Protein AF-A0A3M1BGG3-F1 (afdb_monomer)

Structure (mmCIF, N/CA/C/O backbone):
data_AF-A0A3M1BGG3-F1
#
_entry.id   AF-A0A3M1BGG3-F1
#
loop_
_atom_site.group_PDB
_atom_site.id
_atom_site.type_symbol
_atom_site.label_atom_id
_atom_site.label_alt_id
_atom_site.label_comp_id
_atom_site.label_asym_id
_atom_site.label_entity_id
_atom_site.label_seq_id
_atom_site.pdbx_PDB_ins_code
_atom_site.Cartn_x
_atom_site.Cartn_y
_atom_site.Cartn_z
_atom_site.occupancy
_atom_site.B_iso_or_equiv
_atom_site.auth_seq_id
_atom_site.auth_comp_id
_atom_site.auth_asym_id
_atom_site.auth_atom_id
_atom_site.pdbx_PDB_model_num
ATOM 1 N N . ALA A 1 1 ? -6.436 -3.878 8.028 1.00 70.44 1 ALA A N 1
ATOM 2 C CA . ALA A 1 1 ? -5.125 -4.161 7.406 1.00 70.44 1 ALA A CA 1
ATOM 3 C C . ALA A 1 1 ? -4.158 -3.099 7.896 1.00 70.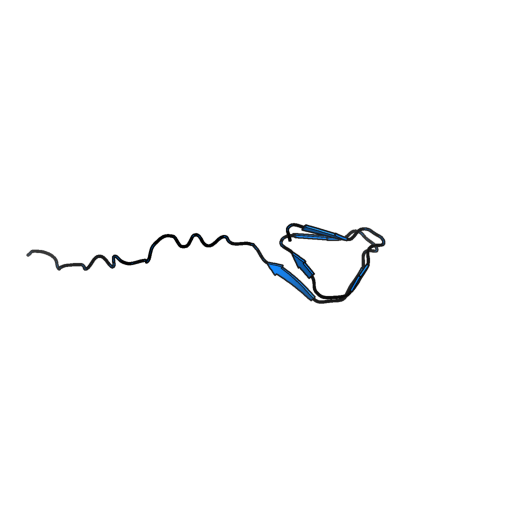44 1 ALA A C 1
ATOM 5 O O . ALA A 1 1 ? -4.501 -1.929 7.793 1.00 70.44 1 ALA A O 1
ATOM 6 N N . GLU A 1 2 ? -3.025 -3.495 8.475 1.00 82.69 2 GLU A N 1
ATOM 7 C CA . GLU A 1 2 ? -2.193 -2.572 9.264 1.00 82.69 2 GLU A CA 1
ATOM 8 C C . GLU A 1 2 ? -1.304 -1.633 8.426 1.00 82.69 2 GLU A C 1
ATOM 10 O O . GLU A 1 2 ? -1.152 -0.448 8.726 1.00 82.69 2 GLU A O 1
ATOM 15 N N . LYS A 1 3 ? -0.670 -2.129 7.363 1.00 91.94 3 LYS A N 1
ATOM 16 C CA . LYS A 1 3 ? 0.218 -1.292 6.550 1.00 91.94 3 LYS A CA 1
ATOM 17 C C . LYS A 1 3 ? 0.382 -1.839 5.144 1.00 91.94 3 LYS A C 1
ATOM 19 O O . LYS A 1 3 ? 0.539 -3.043 4.955 1.00 91.94 3 LYS A O 1
ATOM 24 N N . VAL A 1 4 ? 0.396 -0.936 4.170 1.00 94.94 4 VAL A N 1
ATOM 25 C CA . VAL A 1 4 ? 0.709 -1.235 2.770 1.00 94.94 4 VAL A CA 1
ATOM 26 C C . VAL A 1 4 ? 1.977 -0.486 2.370 1.00 94.94 4 VAL A C 1
ATOM 28 O O . VAL A 1 4 ? 2.041 0.733 2.492 1.00 94.94 4 VAL A O 1
ATOM 31 N N . ASP A 1 5 ? 2.963 -1.217 1.852 1.00 96.06 5 ASP A N 1
ATOM 32 C CA . ASP A 1 5 ? 4.228 -0.671 1.353 1.00 96.06 5 ASP A CA 1
ATOM 33 C C . ASP A 1 5 ? 4.392 -1.036 -0.134 1.00 96.06 5 ASP A C 1
ATOM 35 O O . ASP A 1 5 ? 4.603 -2.206 -0.471 1.00 96.06 5 ASP A O 1
ATOM 39 N N . ILE A 1 6 ? 4.285 -0.054 -1.040 1.00 96.62 6 ILE A N 1
ATOM 40 C CA . ILE A 1 6 ? 4.494 -0.269 -2.481 1.00 96.62 6 ILE A CA 1
ATOM 41 C C . ILE A 1 6 ? 5.939 0.065 -2.840 1.00 96.62 6 ILE A C 1
ATOM 43 O O . ILE A 1 6 ? 6.357 1.221 -2.823 1.00 96.62 6 ILE A O 1
ATOM 47 N N . ARG A 1 7 ? 6.696 -0.969 -3.200 1.00 97.38 7 ARG A N 1
ATOM 48 C CA . ARG A 1 7 ? 8.102 -0.846 -3.603 1.00 97.38 7 ARG A CA 1
ATOM 49 C C . ARG A 1 7 ? 8.253 -0.304 -5.024 1.00 97.38 7 ARG A C 1
ATOM 51 O O . ARG A 1 7 ? 7.286 -0.262 -5.777 1.00 97.38 7 ARG A O 1
ATOM 58 N N . SER A 1 8 ? 9.479 0.026 -5.413 1.00 97.50 8 SER A N 1
ATOM 59 C CA . SER A 1 8 ? 9.843 0.709 -6.669 1.00 97.50 8 SER A CA 1
ATOM 60 C C . SER A 1 8 ? 9.284 0.131 -7.978 1.00 97.50 8 SER A C 1
ATOM 62 O O . SER A 1 8 ? 9.143 0.853 -8.956 1.00 97.50 8 SER A O 1
ATOM 64 N N . THR A 1 9 ? 8.940 -1.157 -8.040 1.00 97.12 9 THR A N 1
ATOM 65 C CA . THR A 1 9 ? 8.284 -1.774 -9.217 1.00 97.12 9 THR A CA 1
ATOM 66 C C . THR A 1 9 ? 6.879 -2.300 -8.916 1.00 97.12 9 THR A C 1
ATOM 68 O O . THR A 1 9 ? 6.255 -2.966 -9.748 1.00 97.12 9 THR A O 1
ATOM 71 N N . GLY A 1 10 ? 6.366 -2.004 -7.724 1.00 97.00 10 GLY A N 1
ATOM 72 C CA . GLY A 1 10 ? 5.046 -2.395 -7.266 1.00 97.00 10 GLY A CA 1
ATOM 73 C C . GLY A 1 10 ? 3.952 -1.672 -8.043 1.00 97.00 10 GLY A C 1
ATOM 74 O O . GLY A 1 10 ? 4.050 -0.481 -8.343 1.00 97.00 10 GLY A O 1
ATOM 75 N N . ARG A 1 11 ? 2.906 -2.420 -8.393 1.00 97.25 11 ARG A N 1
ATOM 76 C CA . ARG A 1 11 ? 1.748 -1.913 -9.127 1.00 97.25 11 ARG A CA 1
ATOM 77 C C . ARG A 1 11 ? 0.480 -2.411 -8.457 1.00 97.25 11 ARG A C 1
ATOM 79 O O . ARG A 1 11 ? 0.315 -3.616 -8.284 1.00 97.25 11 ARG A O 1
ATOM 86 N N . VAL A 1 12 ? -0.399 -1.487 -8.092 1.00 96.06 12 VAL A N 1
ATOM 87 C CA . VAL A 1 12 ? -1.696 -1.782 -7.480 1.00 96.06 12 VAL A CA 1
ATOM 88 C C . VAL A 1 12 ? -2.798 -1.235 -8.379 1.00 96.06 12 VAL A C 1
ATOM 90 O O . VAL A 1 12 ? -2.782 -0.061 -8.753 1.00 96.06 12 VAL A O 1
ATOM 93 N N . TRP A 1 13 ? -3.759 -2.091 -8.719 1.00 97.38 13 TRP A N 1
ATOM 94 C CA . TRP A 1 13 ? -4.977 -1.714 -9.429 1.00 97.38 13 TRP A CA 1
ATOM 95 C C . TRP A 1 13 ? -6.178 -2.066 -8.561 1.00 97.38 13 TRP A C 1
ATOM 97 O O . TRP A 1 13 ? -6.352 -3.228 -8.202 1.00 97.38 13 TRP A O 1
ATOM 107 N N . GLY A 1 14 ? -7.000 -1.069 -8.255 1.00 96.56 14 GLY A N 1
ATOM 108 C CA . GLY A 1 14 ? -8.155 -1.204 -7.376 1.00 96.56 14 GLY A CA 1
ATOM 109 C C . GLY A 1 14 ? -8.031 -0.363 -6.114 1.00 96.56 14 GLY A C 1
ATOM 110 O O . GLY A 1 14 ? -7.053 0.362 -5.914 1.00 96.56 14 GLY A O 1
ATOM 111 N N . ASP A 1 15 ? -9.066 -0.452 -5.288 1.00 96.12 15 ASP A N 1
ATOM 112 C CA . ASP A 1 15 ? -9.178 0.348 -4.078 1.00 96.12 15 ASP A CA 1
ATOM 113 C C . ASP A 1 15 ? -8.395 -0.283 -2.922 1.00 96.12 15 ASP A C 1
ATOM 115 O O . ASP A 1 15 ? -8.363 -1.505 -2.761 1.00 96.12 15 ASP A O 1
ATOM 119 N N . VAL A 1 16 ? -7.761 0.558 -2.107 1.00 94.38 16 VAL A N 1
ATOM 120 C CA . VAL A 1 16 ? -6.949 0.144 -0.958 1.00 94.38 16 VAL A CA 1
ATOM 121 C C . VAL A 1 16 ? -7.561 0.697 0.318 1.00 94.38 16 VAL A C 1
ATOM 123 O O . VAL A 1 16 ? -7.750 1.905 0.436 1.00 94.38 16 VAL A O 1
ATOM 126 N N . VAL A 1 17 ? -7.813 -0.187 1.285 1.00 94.69 17 VAL A N 1
ATOM 127 C CA . VAL A 1 17 ? -8.183 0.177 2.658 1.00 94.69 17 VAL A CA 1
ATOM 128 C C . VAL A 1 17 ? -7.047 -0.233 3.587 1.00 94.69 17 VAL A C 1
ATOM 130 O O . VAL A 1 17 ? -6.682 -1.409 3.644 1.00 94.69 17 VAL A O 1
ATOM 133 N N . THR A 1 18 ? -6.452 0.728 4.286 1.00 94.69 18 THR A N 1
ATOM 134 C CA . THR A 1 18 ? -5.297 0.484 5.163 1.00 94.69 18 THR A CA 1
ATOM 135 C C . THR A 1 18 ? -5.243 1.500 6.297 1.00 94.69 18 THR A C 1
ATOM 137 O O . THR A 1 18 ? -5.707 2.625 6.136 1.00 94.69 18 THR A O 1
ATOM 140 N N . THR A 1 19 ? -4.637 1.143 7.425 1.00 94.62 19 THR A N 1
ATOM 141 C CA . THR A 1 19 ? -4.341 2.102 8.503 1.00 94.62 19 THR A CA 1
ATOM 142 C C . THR A 1 19 ? -3.085 2.929 8.204 1.00 94.62 19 THR A C 1
ATOM 144 O O . THR A 1 19 ? -2.958 4.054 8.675 1.00 94.62 19 THR A O 1
ATOM 147 N N . ALA A 1 20 ? -2.158 2.409 7.391 1.00 93.62 20 ALA A N 1
ATOM 148 C CA . ALA A 1 20 ? -0.928 3.104 7.004 1.00 93.62 20 ALA A CA 1
ATOM 149 C C . ALA A 1 20 ? -0.473 2.748 5.581 1.00 93.62 20 ALA A C 1
ATOM 151 O O . ALA A 1 20 ? -0.720 1.643 5.087 1.00 93.62 20 ALA A O 1
ATOM 152 N N . PHE A 1 21 ? 0.219 3.678 4.919 1.00 94.19 21 PHE A N 1
ATOM 153 C CA . PHE A 1 21 ? 0.659 3.520 3.534 1.00 94.19 21 PHE A CA 1
ATOM 154 C C . PHE A 1 21 ? 2.029 4.161 3.282 1.00 94.19 21 PHE A C 1
ATOM 156 O O . PHE A 1 21 ? 2.283 5.268 3.755 1.00 94.19 21 PHE A O 1
ATOM 163 N N . SER A 1 22 ? 2.897 3.494 2.517 1.00 95.56 22 SER A N 1
ATOM 164 C CA . SER A 1 22 ? 4.134 4.079 1.990 1.00 95.56 22 SER A CA 1
ATOM 165 C C . SER A 1 22 ? 4.416 3.645 0.548 1.00 95.56 22 SER A C 1
ATOM 167 O O . SER A 1 22 ? 4.007 2.565 0.113 1.00 95.56 22 SER A O 1
ATOM 169 N N . THR A 1 23 ? 5.112 4.503 -0.202 1.00 95.81 23 THR A N 1
ATOM 170 C CA . THR A 1 23 ? 5.486 4.254 -1.601 1.00 95.81 23 THR A CA 1
ATOM 171 C C . THR A 1 23 ? 6.923 4.656 -1.872 1.00 95.81 23 THR A C 1
ATOM 173 O O . THR A 1 23 ? 7.335 5.758 -1.512 1.00 95.81 23 THR A O 1
ATOM 176 N N . GLU A 1 24 ? 7.649 3.800 -2.577 1.00 98.19 24 GLU A N 1
ATOM 177 C CA . GLU A 1 24 ? 8.952 4.120 -3.157 1.00 98.19 24 GLU A CA 1
ATOM 178 C C . GLU A 1 24 ? 8.802 4.774 -4.540 1.00 98.19 24 GLU A C 1
ATOM 180 O O . GLU A 1 24 ? 7.790 4.612 -5.224 1.00 98.19 24 GLU A O 1
ATOM 185 N N . GLU A 1 25 ? 9.833 5.489 -4.987 1.00 96.81 25 GLU A N 1
ATOM 186 C CA . GLU A 1 25 ? 9.884 6.026 -6.348 1.00 96.81 25 GLU A CA 1
ATOM 187 C C . GLU A 1 25 ? 9.745 4.900 -7.391 1.00 96.81 25 GLU A C 1
ATOM 189 O O . GLU A 1 25 ? 10.401 3.863 -7.300 1.00 96.81 25 GLU A O 1
ATOM 194 N N . GLY A 1 26 ? 8.866 5.100 -8.377 1.00 95.94 26 GLY A N 1
ATOM 195 C CA . GLY A 1 26 ? 8.534 4.103 -9.404 1.00 95.94 26 GLY A CA 1
ATOM 196 C C . GLY A 1 26 ? 7.333 3.211 -9.064 1.00 95.94 26 GLY A C 1
ATOM 197 O O . GLY A 1 26 ? 6.779 2.567 -9.961 1.00 95.94 26 GLY A O 1
ATOM 198 N N . ALA A 1 27 ? 6.875 3.221 -7.808 1.00 97.31 27 ALA A N 1
ATOM 199 C CA . ALA A 1 27 ? 5.628 2.584 -7.408 1.00 97.31 27 ALA A CA 1
ATOM 200 C C . ALA A 1 27 ? 4.422 3.224 -8.112 1.00 97.31 27 ALA A C 1
ATOM 202 O O . ALA A 1 27 ? 4.347 4.444 -8.274 1.00 97.31 27 ALA A O 1
ATOM 203 N N . PHE A 1 28 ? 3.443 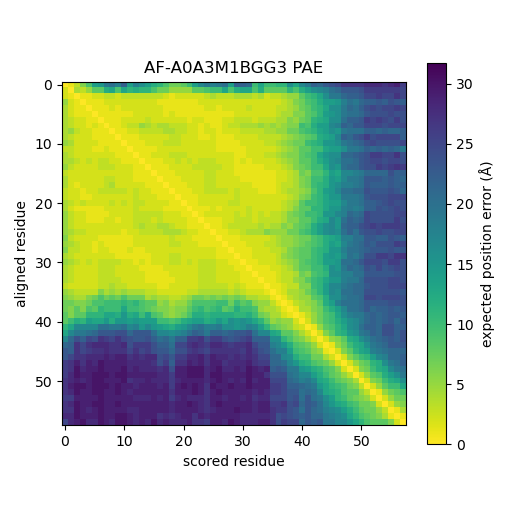2.402 -8.491 1.00 96.25 28 PHE A N 1
ATOM 204 C CA . PHE A 1 28 ? 2.233 2.870 -9.162 1.00 96.25 28 PHE A CA 1
ATOM 205 C C . PHE A 1 28 ? 0.970 2.338 -8.484 1.00 96.25 28 PHE A C 1
ATOM 207 O O . PHE A 1 28 ? 0.830 1.134 -8.264 1.00 96.25 28 PHE A O 1
ATOM 214 N N . LEU A 1 29 ? 0.016 3.226 -8.210 1.00 96.00 29 LEU A N 1
ATOM 215 C CA . LEU A 1 29 ? -1.305 2.868 -7.705 1.00 96.00 29 LEU A CA 1
ATOM 216 C C . LEU A 1 29 ? -2.387 3.551 -8.540 1.00 96.00 29 LEU A C 1
ATOM 218 O O . LEU A 1 29 ? -2.346 4.760 -8.766 1.00 96.00 29 LEU A O 1
ATOM 222 N N . ARG A 1 30 ? -3.373 2.765 -8.979 1.00 96.56 30 ARG A N 1
ATOM 223 C CA . ARG A 1 30 ? -4.573 3.242 -9.668 1.00 96.56 30 ARG A CA 1
ATOM 224 C C . ARG A 1 30 ? -5.820 2.724 -8.962 1.00 96.56 30 ARG A C 1
ATOM 226 O O . ARG A 1 30 ? -6.163 1.554 -9.100 1.00 96.56 30 ARG A O 1
ATOM 233 N N . GLY A 1 31 ? -6.525 3.629 -8.302 1.00 96.25 31 GLY A N 1
ATOM 234 C CA . GLY A 1 31 ? -7.752 3.361 -7.559 1.00 96.25 31 GLY A CA 1
ATOM 235 C C . GLY A 1 31 ? -7.931 4.402 -6.463 1.00 96.25 31 GLY A C 1
ATOM 236 O O . GLY A 1 31 ? -7.185 5.385 -6.419 1.00 96.25 31 GLY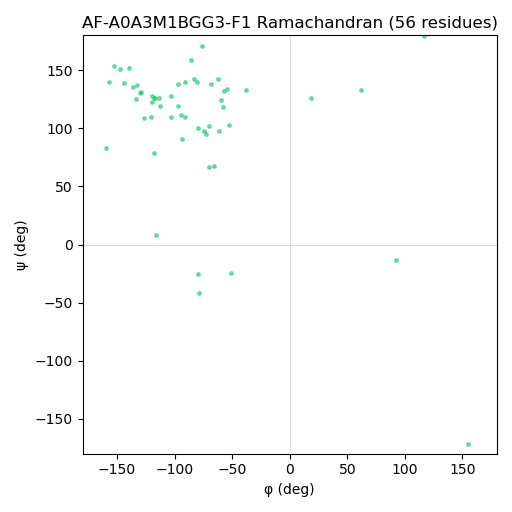 A O 1
ATOM 237 N N . GLN A 1 32 ? -8.912 4.206 -5.592 1.00 96.19 32 GLN A N 1
ATOM 238 C CA . GLN A 1 32 ? -9.082 5.039 -4.408 1.00 96.19 32 GLN A CA 1
ATOM 239 C C . GLN A 1 32 ? -8.323 4.447 -3.221 1.00 96.19 32 GL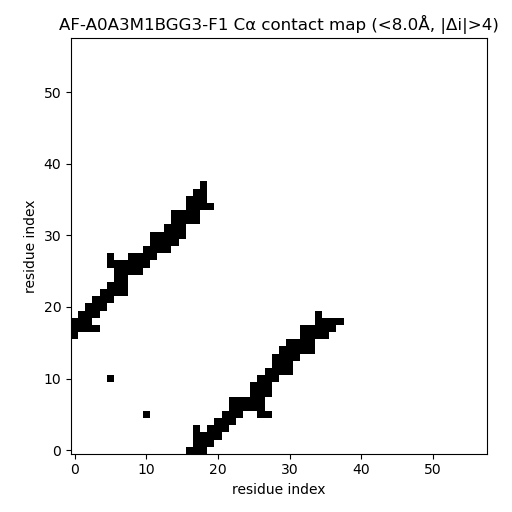N A C 1
ATOM 241 O O . GLN A 1 32 ? -8.338 3.241 -2.995 1.00 96.19 32 GLN A O 1
ATOM 246 N N . ILE A 1 33 ? -7.693 5.307 -2.424 1.00 93.94 33 ILE A N 1
ATOM 247 C CA . ILE A 1 33 ? -7.159 4.917 -1.119 1.00 93.94 33 ILE A CA 1
ATOM 248 C C . ILE A 1 33 ? -8.111 5.448 -0.049 1.00 93.94 33 ILE A C 1
ATOM 250 O O . ILE A 1 33 ? -8.431 6.638 -0.044 1.00 93.94 33 ILE A O 1
ATOM 254 N N . ARG A 1 34 ? -8.547 4.573 0.859 1.00 95.06 34 ARG A N 1
ATOM 255 C CA . ARG A 1 34 ? -9.237 4.932 2.100 1.00 95.06 34 ARG A CA 1
ATOM 256 C C . ARG A 1 34 ? -8.353 4.568 3.281 1.00 95.06 34 ARG A C 1
ATOM 258 O O . ARG A 1 34 ? -7.894 3.433 3.399 1.00 95.06 34 ARG A O 1
ATOM 265 N N . MET A 1 35 ? -8.106 5.553 4.134 1.00 94.81 35 MET A N 1
ATOM 266 C CA . MET A 1 35 ? -7.406 5.337 5.391 1.00 94.81 35 MET A CA 1
ATOM 267 C C . MET A 1 35 ? -8.438 5.190 6.501 1.00 94.81 35 MET A C 1
ATOM 269 O O . MET A 1 35 ? -9.237 6.099 6.710 1.00 94.81 35 MET A O 1
ATOM 273 N N . GLU A 1 36 ? -8.442 4.038 7.164 1.00 92.19 36 GLU A N 1
ATOM 274 C CA . GLU A 1 36 ? -9.411 3.690 8.207 1.00 92.19 36 GLU A CA 1
ATOM 275 C C . GLU A 1 36 ? -8.670 3.123 9.416 1.00 92.19 36 GLU A C 1
ATOM 277 O O . GLU A 1 36 ? -7.758 2.317 9.245 1.00 92.19 36 GLU A O 1
ATOM 282 N N . GLU A 1 37 ? -9.061 3.536 10.622 1.00 86.75 37 GLU A N 1
ATOM 283 C CA . GLU A 1 37 ? -8.549 3.011 11.890 1.00 86.75 37 GLU A CA 1
ATOM 284 C C . GLU A 1 37 ? -9.498 1.944 12.441 1.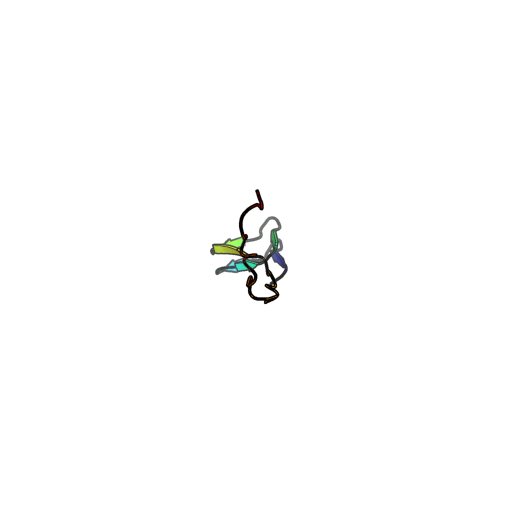00 86.75 37 GLU A C 1
ATOM 286 O O . GLU A 1 37 ? -10.720 2.103 12.398 1.00 86.75 37 GLU A O 1
ATOM 291 N N . GLN A 1 38 ? -8.947 0.847 12.965 1.00 79.62 38 GLN A N 1
ATOM 292 C CA . GLN A 1 38 ? -9.744 -0.108 13.728 1.00 79.62 38 GLN A CA 1
ATOM 293 C C . GLN A 1 38 ? -9.927 0.428 15.142 1.00 79.62 38 GLN A C 1
ATOM 295 O O . GLN A 1 38 ? -9.044 0.310 15.984 1.00 79.62 38 GLN A O 1
ATOM 300 N N . VAL A 1 39 ? -11.095 1.015 15.383 1.00 81.12 39 VAL A N 1
ATOM 301 C CA . VAL A 1 39 ? -11.538 1.364 16.730 1.00 81.12 39 VAL A CA 1
ATOM 302 C C . VAL A 1 39 ? -12.329 0.181 17.270 1.00 81.12 39 VAL A C 1
ATOM 304 O O . VAL A 1 39 ? -13.435 -0.102 16.805 1.00 81.12 39 VAL A O 1
ATOM 307 N N . GLU A 1 40 ? -11.758 -0.525 18.241 1.00 78.44 40 GLU A N 1
ATOM 308 C CA . GLU A 1 40 ? -12.493 -1.529 19.003 1.00 78.44 40 GLU A CA 1
ATOM 309 C C . GLU A 1 40 ? -13.423 -0.790 19.970 1.00 78.44 40 GLU A C 1
ATOM 311 O O . GLU A 1 40 ? -13.014 -0.280 21.011 1.00 78.44 40 GLU A O 1
ATOM 316 N N . LEU A 1 41 ? -14.685 -0.644 19.564 1.00 78.06 41 LEU A N 1
ATOM 317 C CA . LEU A 1 41 ? -15.729 -0.117 20.430 1.00 78.06 41 LEU A CA 1
ATOM 318 C C . LEU A 1 41 ? -16.046 -1.200 21.459 1.00 78.06 41 LEU A C 1
ATOM 320 O O . LEU A 1 41 ? -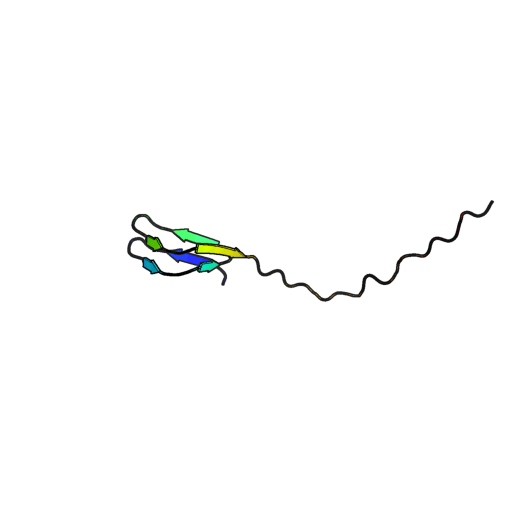16.840 -2.103 21.190 1.00 78.06 41 LEU A O 1
ATOM 324 N N . GLU A 1 42 ? -15.429 -1.124 22.637 1.00 76.31 42 GLU A N 1
ATOM 325 C CA . GLU A 1 42 ? -15.928 -1.886 23.773 1.00 76.31 42 GLU A CA 1
ATOM 326 C C . GLU A 1 42 ? -17.380 -1.458 24.001 1.00 76.31 42 GLU A C 1
ATOM 328 O O . GLU A 1 42 ? -17.666 -0.285 24.250 1.00 76.31 42 GLU A O 1
ATOM 333 N N . ALA A 1 43 ? -18.321 -2.397 23.875 1.00 69.69 43 ALA A N 1
ATOM 334 C CA . ALA A 1 43 ? -19.714 -2.189 24.254 1.00 69.69 43 ALA A CA 1
ATOM 335 C C . ALA A 1 43 ? -19.805 -2.098 25.791 1.00 69.69 43 ALA A C 1
ATOM 337 O O . ALA A 1 43 ? -20.316 -2.988 26.468 1.00 69.69 43 ALA A O 1
ATOM 338 N N . GLY A 1 44 ? -19.227 -1.035 26.346 1.00 62.25 44 GLY A N 1
ATOM 339 C CA . GLY A 1 44 ? -19.100 -0.762 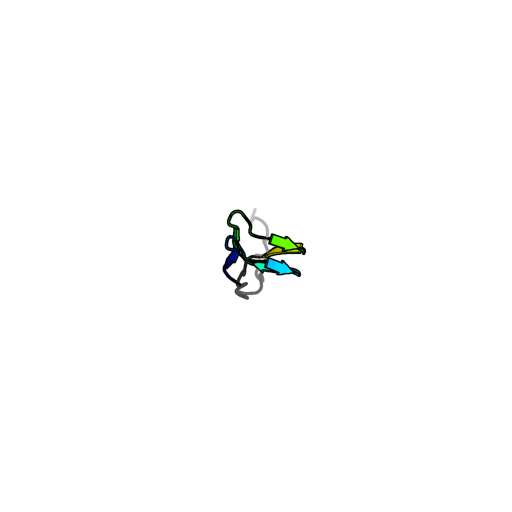27.766 1.00 62.25 44 GLY A CA 1
ATOM 340 C C . GLY A 1 44 ? -20.253 0.101 28.251 1.00 62.25 44 GLY A C 1
ATOM 341 O O . GLY A 1 44 ? -20.154 1.319 28.234 1.00 62.25 44 GLY A O 1
ATOM 342 N N . GLN A 1 45 ? -21.307 -0.590 28.694 1.00 63.28 45 GLN A N 1
ATOM 343 C CA . GLN A 1 45 ? -22.474 -0.128 29.457 1.00 63.28 45 GLN A CA 1
ATOM 344 C C . GLN A 1 45 ? -23.385 0.922 28.788 1.00 63.28 45 GLN A C 1
ATOM 346 O O . GLN A 1 45 ? -22.922 1.932 28.261 1.00 63.28 45 GLN A O 1
ATOM 351 N N . PRO A 1 46 ? -24.723 0.726 28.824 1.00 58.09 46 PRO A N 1
ATOM 352 C CA . P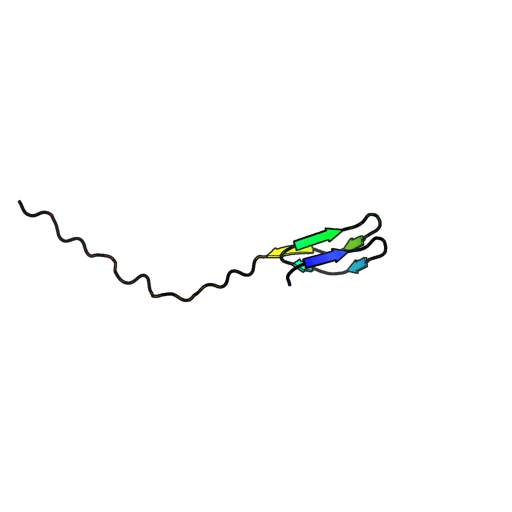RO A 1 46 ? -25.633 1.803 28.466 1.00 58.09 46 PRO A CA 1
ATOM 353 C C . PRO A 1 46 ? -25.292 3.010 29.339 1.00 58.09 46 PRO A C 1
ATOM 355 O O . PRO A 1 46 ? -25.130 2.867 30.551 1.00 58.09 46 PRO A O 1
ATOM 358 N N . ALA A 1 47 ? -25.202 4.191 28.726 1.00 63.34 47 ALA A N 1
ATOM 359 C CA . ALA A 1 47 ? -25.247 5.470 29.423 1.00 63.34 47 ALA A CA 1
ATOM 360 C C . ALA A 1 47 ? -26.649 5.638 30.043 1.00 63.34 47 ALA A C 1
ATOM 362 O O . ALA A 1 47 ? -27.480 6.415 29.587 1.00 63.34 47 ALA A O 1
ATOM 363 N N . GLY A 1 48 ? -26.940 4.796 31.026 1.00 62.47 48 GLY A N 1
ATOM 364 C CA . GLY A 1 48 ? -28.113 4.787 31.869 1.00 62.47 48 GLY A CA 1
ATOM 365 C C . GLY A 1 48 ? -27.617 5.021 33.279 1.00 62.47 48 GLY A C 1
ATOM 366 O O . GLY A 1 48 ? -27.399 4.077 34.018 1.00 62.47 48 GLY A O 1
ATOM 367 N N . GLU A 1 49 ? -27.324 6.281 33.566 1.00 56.44 49 GLU A N 1
ATOM 368 C CA . GLU A 1 49 ? -27.801 6.928 34.780 1.00 56.44 49 GLU A CA 1
ATOM 369 C C . GLU A 1 49 ? -27.717 8.429 34.486 1.00 56.44 49 GLU A C 1
ATOM 371 O O . GLU A 1 49 ? -26.727 9.108 34.754 1.00 56.44 49 GLU A O 1
ATOM 376 N N . ALA A 1 50 ? -28.746 8.946 33.809 1.00 60.94 50 ALA A N 1
ATOM 377 C CA . ALA A 1 50 ? -29.046 10.362 33.920 1.00 60.94 50 ALA A CA 1
ATOM 378 C C . ALA A 1 50 ? -29.370 10.584 35.398 1.00 60.94 50 ALA A C 1
ATOM 380 O O . ALA A 1 50 ? -30.473 10.262 35.845 1.00 60.94 50 ALA A O 1
ATOM 381 N N . GLU A 1 51 ? -28.372 11.043 36.156 1.00 58.00 51 GLU A N 1
ATOM 382 C CA . GLU A 1 51 ? -28.535 11.476 37.534 1.00 58.00 51 GLU A CA 1
ATOM 383 C C . GLU A 1 51 ? -29.661 12.504 37.531 1.00 58.00 51 GLU A C 1
ATOM 385 O O . GLU A 1 51 ? -29.549 13.621 37.022 1.00 58.00 51 GLU A O 1
ATOM 390 N N . THR A 1 52 ? -30.821 12.042 37.981 1.00 59.44 52 THR A N 1
ATOM 391 C CA . THR A 1 52 ? -32.023 12.844 38.068 1.00 59.44 52 THR A CA 1
ATOM 392 C C . THR A 1 52 ? -31.738 13.825 39.182 1.00 59.44 52 THR A C 1
ATOM 394 O O . THR A 1 52 ? -31.772 13.433 40.341 1.00 59.44 52 THR A O 1
ATOM 397 N N . ALA A 1 53 ? -31.396 15.068 38.853 1.00 63.62 53 ALA A N 1
ATOM 398 C CA . ALA A 1 53 ? -31.275 16.113 39.855 1.00 63.62 53 ALA A CA 1
ATOM 399 C C . ALA A 1 53 ? -32.631 16.291 40.559 1.00 63.62 53 ALA A C 1
ATOM 401 O O . ALA A 1 53 ? -33.616 16.600 39.880 1.00 63.62 53 ALA A O 1
ATOM 402 N N . PRO A 1 54 ? -32.717 16.181 41.897 1.00 62.28 54 PRO A N 1
ATOM 403 C CA . PRO A 1 54 ? -33.772 16.825 42.643 1.00 62.28 54 PRO A CA 1
ATOM 404 C C . PRO A 1 54 ? -33.171 18.068 43.310 1.00 62.28 54 PRO A C 1
ATOM 406 O O . PRO A 1 54 ? -32.336 17.981 44.203 1.00 62.28 54 PRO A O 1
ATOM 409 N N . SER A 1 55 ? -33.598 19.214 42.790 1.00 65.12 55 SER A N 1
ATOM 410 C CA . SER A 1 55 ? -33.857 20.499 43.454 1.00 65.12 55 SER A CA 1
ATOM 411 C C . SER A 1 55 ? -33.243 20.749 44.843 1.00 65.12 55 SER A C 1
ATOM 413 O O . SER A 1 55 ? -33.518 20.033 45.804 1.00 65.12 55 SER A O 1
ATOM 415 N N . GLU A 1 56 ? -32.516 21.866 44.932 1.00 60.31 56 GLU A N 1
ATOM 416 C CA . GLU A 1 56 ? -32.019 22.534 46.143 1.00 60.31 56 GLU A CA 1
ATOM 417 C C . GLU A 1 56 ? -33.013 22.511 47.328 1.00 60.31 56 GLU A C 1
ATOM 419 O O . GLU A 1 56 ? -34.180 22.877 47.148 1.00 60.31 56 GLU A O 1
ATOM 424 N N . PRO A 1 57 ? -32.578 22.161 48.557 1.00 66.44 57 PRO A N 1
ATOM 425 C CA . PRO A 1 57 ? -33.331 22.493 49.757 1.00 66.44 57 PRO A CA 1
ATOM 426 C C . PRO A 1 57 ? -33.068 23.953 50.173 1.00 66.44 57 PRO A C 1
ATOM 428 O O . PRO A 1 57 ? -31.945 24.446 50.076 1.00 66.44 57 PRO A O 1
ATOM 431 N N . SER A 1 58 ? -34.154 24.606 50.600 1.00 60.12 58 SER A N 1
ATOM 432 C CA . SER A 1 58 ? -34.310 26.021 50.983 1.00 60.12 58 SER A CA 1
ATOM 433 C C . SER A 1 58 ? -33.403 26.536 52.099 1.00 60.12 58 SER A C 1
ATOM 435 O O . SER A 1 58 ? -33.014 25.738 52.980 1.00 60.12 58 SER A O 1
#

Solvent-accessible surfac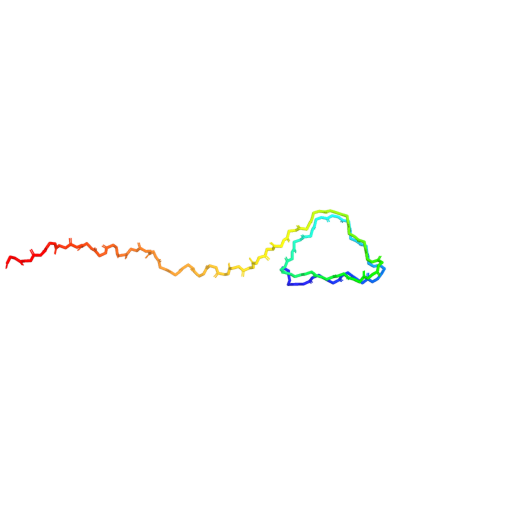e area (backbone atoms only — not comparable to full-atom values): 3933 Å² total; per-residue (Å²): 100,73,69,46,76,35,45,46,83,32,76,46,82,51,71,45,72,25,55,38,79,48,74,39,78,71,36,44,78,48,64,55,79,46,79,54,79,92,75,82,77,73,89,73,69,79,94,74,74,78,78,76,80,78,77,85,83,132

Foldseek 3Di:
DAEDEFEQCREEEEEAEYCYYYYDHNGYYDYHYDHDDDDPPDPPDDPPDPPPDDDDDD

Secondary structure (DSSP, 8-state):
---EEE-TT-EEES-EEES-EEE-TT-EEES-EEE-----------------------

Radius of gyration: 23.61 Å; Cα contacts (8 Å, |Δi|>4): 76; chains: 1; bounding box: 44×30×61 Å

Mean predicted aligned error: 11.91 Å

pLDDT: mean 84.14, std 14.98, range [56.44, 98.19]

Sequence (58 aa):
AEKVDIRSTGRVWGDVVTTAFSTEEGAFLRGQIRMEEQVELEAGQPAGEAETAPSEPS

Nearest PDB structures (foldseek):
  2n3d-assembly1_A  TM=6.348E-01  e=2.893E+00  Caulobacter vibrioides CB15